Protein AF-I0WXT0-F1 (afdb_monomer_lite)

Secondary structure (DSSP, 8-state):
----SSHHHHHHHHHHHHHHHHHHHHHHHH-TTS-HHHHHHHHHHHHGGGTT-S--TTHHHHHHHHHHHHHHHHHS--TT----

Radius of gyration: 17.41 Å; chains: 1; bounding box: 77×20×27 Å

Structure (mmCIF, N/CA/C/O backbone):
data_AF-I0WXT0-F1
#
_entry.id   AF-I0WXT0-F1
#
loop_
_atom_site.group_PDB
_atom_site.id
_atom_site.type_symbol
_atom_site.label_atom_id
_atom_site.label_alt_id
_atom_site.label_comp_id
_atom_site.label_asym_id
_atom_site.label_entity_id
_atom_site.label_seq_id
_atom_site.pdbx_PDB_ins_code
_atom_site.Cartn_x
_atom_site.Cartn_y
_atom_site.Cartn_z
_atom_site.occupancy
_atom_site.B_iso_or_equiv
_atom_site.auth_seq_id
_atom_site.auth_comp_id
_atom_site.auth_asym_id
_atom_site.auth_atom_id
_atom_site.pdbx_PDB_model_num
ATOM 1 N N . MET A 1 1 ? 41.081 -2.704 -12.289 1.00 48.91 1 MET A N 1
ATOM 2 C CA . MET A 1 1 ? 39.981 -2.352 -13.214 1.00 48.91 1 MET A CA 1
ATOM 3 C C . MET A 1 1 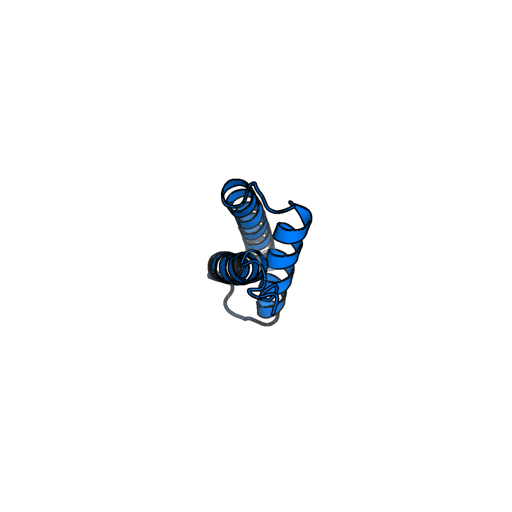? 38.889 -3.392 -13.021 1.00 48.91 1 MET A C 1
ATOM 5 O O . MET A 1 1 ? 39.218 -4.565 -13.107 1.00 48.91 1 MET A O 1
ATOM 9 N N . ALA A 1 2 ? 37.660 -2.937 -12.745 1.00 55.19 2 ALA A N 1
ATOM 10 C CA . ALA A 1 2 ? 36.431 -3.695 -12.452 1.00 55.19 2 ALA A C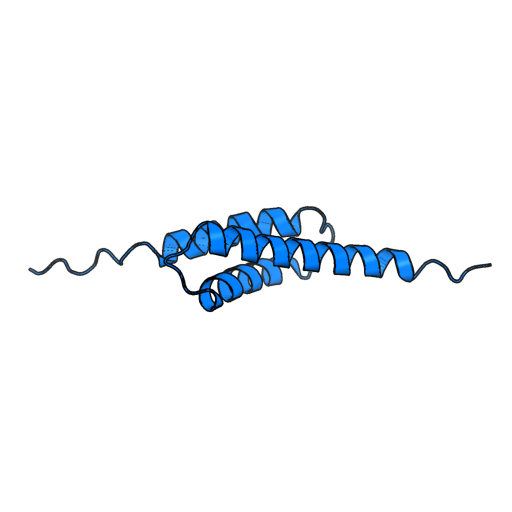A 1
ATOM 11 C C . ALA A 1 2 ? 36.276 -4.255 -11.017 1.00 55.19 2 ALA A C 1
ATOM 13 O O . ALA A 1 2 ? 36.554 -5.418 -10.768 1.00 55.19 2 ALA A O 1
ATOM 14 N N . SER A 1 3 ? 35.787 -3.416 -10.093 1.00 57.69 3 SER A N 1
ATOM 15 C CA . SER A 1 3 ? 35.141 -3.855 -8.836 1.00 57.69 3 SER A CA 1
ATOM 16 C C . SER A 1 3 ? 34.103 -2.832 -8.332 1.00 57.69 3 SER A C 1
ATOM 18 O O . SER A 1 3 ? 33.960 -2.652 -7.133 1.00 57.69 3 SER A O 1
ATOM 20 N N . GLN A 1 4 ? 33.427 -2.115 -9.241 1.00 57.19 4 GLN A N 1
ATOM 21 C CA . GLN A 1 4 ? 32.521 -0.998 -8.902 1.00 57.19 4 GLN A CA 1
ATOM 22 C C . GLN A 1 4 ? 31.123 -1.162 -9.528 1.00 57.19 4 GLN A C 1
ATOM 24 O O . GLN A 1 4 ? 30.501 -0.177 -9.889 1.00 57.19 4 GLN A O 1
ATOM 29 N N . ARG A 1 5 ? 30.660 -2.391 -9.797 1.00 58.00 5 ARG A N 1
ATOM 30 C CA . ARG A 1 5 ? 29.357 -2.610 -10.465 1.00 58.00 5 ARG A CA 1
ATOM 31 C C . ARG A 1 5 ? 28.266 -3.160 -9.552 1.00 58.00 5 ARG A C 1
ATOM 33 O O . ARG A 1 5 ? 27.116 -3.152 -9.965 1.00 58.00 5 ARG A O 1
ATOM 40 N N . ASP A 1 6 ? 28.620 -3.597 -8.348 1.00 55.88 6 ASP A N 1
ATOM 41 C CA . ASP A 1 6 ? 27.665 -4.225 -7.433 1.00 55.88 6 ASP A CA 1
ATOM 42 C C . ASP A 1 6 ? 27.028 -3.213 -6.458 1.00 55.88 6 ASP A C 1
ATOM 44 O O . ASP A 1 6 ? 25.953 -3.478 -5.928 1.00 55.88 6 ASP A O 1
ATOM 48 N N . ASP A 1 7 ? 27.631 -2.030 -6.271 1.00 56.56 7 ASP A N 1
ATOM 49 C CA . ASP A 1 7 ? 27.108 -1.004 -5.354 1.00 56.56 7 ASP A CA 1
ATOM 50 C C . ASP A 1 7 ? 25.872 -0.271 -5.918 1.00 56.56 7 ASP A C 1
ATOM 52 O O . ASP A 1 7 ? 24.939 0.020 -5.175 1.00 56.56 7 ASP A O 1
ATOM 56 N N . ASP A 1 8 ? 25.822 -0.002 -7.230 1.00 53.22 8 ASP A N 1
ATOM 57 C CA . ASP A 1 8 ? 24.736 0.779 -7.851 1.00 53.22 8 ASP A CA 1
ATOM 58 C C . ASP A 1 8 ? 23.374 0.048 -7.868 1.00 53.22 8 ASP A C 1
ATOM 60 O O . ASP A 1 8 ? 22.332 0.693 -7.769 1.00 53.22 8 ASP A O 1
ATOM 64 N N . GLU A 1 9 ? 23.353 -1.289 -7.953 1.00 53.50 9 GLU A N 1
ATOM 65 C CA . GLU A 1 9 ? 22.106 -2.084 -7.937 1.00 53.50 9 GLU A CA 1
ATOM 66 C C . GLU A 1 9 ? 21.508 -2.183 -6.516 1.00 53.50 9 GLU A C 1
ATOM 68 O O . GLU A 1 9 ? 20.288 -2.216 -6.355 1.00 53.50 9 GLU A O 1
ATOM 73 N N . SER A 1 10 ? 22.344 -2.170 -5.464 1.00 57.47 10 SER A N 1
ATOM 74 C CA . SER A 1 10 ? 21.870 -2.203 -4.068 1.00 57.47 10 SER A CA 1
ATOM 75 C C . SER A 1 10 ? 21.178 -0.896 -3.665 1.00 57.47 10 SER A C 1
ATOM 77 O O . SER A 1 10 ? 20.133 -0.927 -3.018 1.00 57.47 10 SER A O 1
ATOM 79 N N . VAL A 1 11 ? 21.711 0.255 -4.095 1.00 59.38 11 VAL A N 1
ATOM 80 C CA . VAL A 1 11 ? 21.221 1.586 -3.683 1.00 59.38 11 VAL A CA 1
ATOM 81 C C . 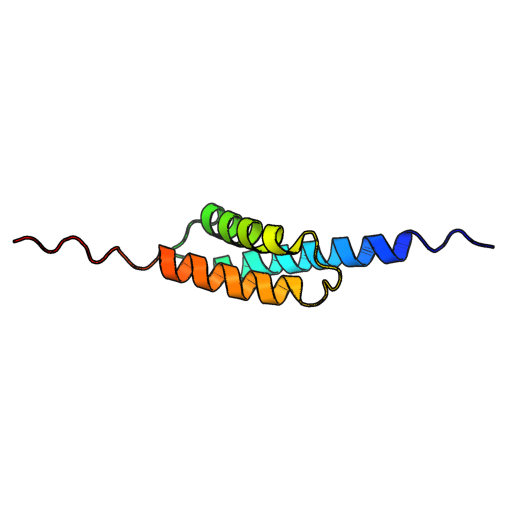VAL A 1 11 ? 19.785 1.850 -4.147 1.00 59.38 11 VAL A C 1
ATOM 83 O O . VAL A 1 11 ? 19.020 2.469 -3.414 1.00 59.38 11 VAL A O 1
ATOM 86 N N . ILE A 1 12 ? 19.384 1.358 -5.326 1.00 61.53 12 ILE A N 1
ATOM 87 C CA . ILE A 1 12 ? 18.008 1.521 -5.834 1.00 61.53 12 ILE A CA 1
ATOM 88 C C . ILE A 1 12 ? 17.014 0.696 -5.001 1.00 61.53 12 ILE A C 1
ATOM 90 O O . ILE A 1 12 ? 15.918 1.169 -4.701 1.00 61.53 12 ILE A O 1
ATOM 94 N N . GLY A 1 13 ? 17.386 -0.529 -4.613 1.00 67.06 13 GLY A N 1
ATOM 95 C CA . GLY A 1 13 ? 16.547 -1.386 -3.770 1.00 67.06 13 GLY A CA 1
ATOM 96 C C . GLY A 1 13 ? 16.370 -0.828 -2.357 1.00 67.06 13 GLY A C 1
ATOM 97 O O . GLY A 1 13 ? 15.264 -0.864 -1.812 1.00 67.06 13 GLY A O 1
ATOM 98 N N . ASP A 1 14 ? 17.440 -0.260 -1.800 1.00 76.81 14 ASP A N 1
ATOM 99 C CA . ASP A 1 14 ? 17.428 0.379 -0.485 1.00 76.81 14 ASP A CA 1
ATOM 100 C C . ASP A 1 14 ? 16.633 1.698 -0.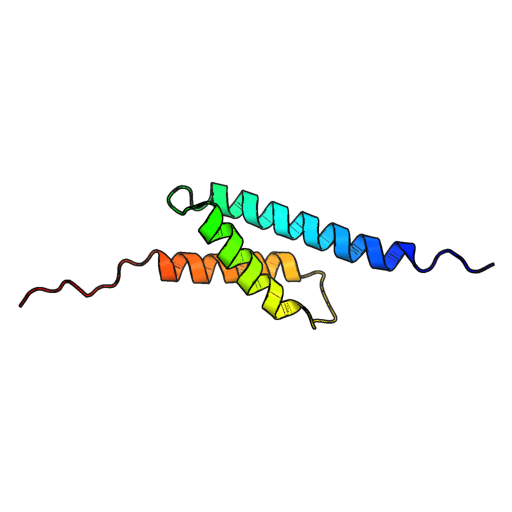504 1.00 76.81 14 ASP A C 1
ATOM 102 O O . ASP A 1 14 ? 15.817 1.939 0.387 1.00 76.81 14 ASP A O 1
ATOM 106 N N . ASP A 1 15 ? 16.788 2.523 -1.546 1.00 88.69 15 ASP A N 1
ATOM 107 C CA . ASP A 1 15 ? 16.024 3.767 -1.707 1.00 88.69 15 ASP A CA 1
ATOM 108 C C . ASP A 1 15 ? 14.528 3.497 -1.926 1.00 88.69 15 ASP A C 1
ATOM 110 O O . ASP A 1 15 ? 13.682 4.148 -1.313 1.00 88.69 15 ASP A O 1
ATOM 114 N N . GLU A 1 16 ? 14.169 2.478 -2.716 1.00 90.75 16 GLU A N 1
ATOM 115 C CA . GLU A 1 16 ? 12.773 2.059 -2.862 1.00 90.75 16 GLU A CA 1
ATOM 116 C C . GLU A 1 16 ? 12.169 1.641 -1.517 1.00 90.75 16 GLU A C 1
ATOM 118 O O . GLU A 1 16 ? 11.049 2.050 -1.196 1.00 90.75 16 GLU A O 1
ATOM 123 N N . LEU A 1 17 ? 12.883 0.834 -0.726 1.00 91.00 17 LEU A N 1
ATOM 124 C CA . LEU A 1 17 ? 12.388 0.374 0.569 1.00 91.00 17 LEU A CA 1
ATOM 125 C C . LEU A 1 17 ? 12.150 1.555 1.517 1.00 91.00 17 LEU A C 1
ATOM 127 O O . LEU A 1 17 ? 11.079 1.636 2.121 1.00 91.00 17 LEU A O 1
ATOM 131 N N . LEU A 1 18 ? 13.082 2.510 1.569 1.00 93.94 18 LEU A N 1
ATOM 132 C CA . LEU A 1 18 ? 12.926 3.747 2.338 1.00 93.94 18 LEU A CA 1
ATOM 133 C C . LEU A 1 18 ? 11.736 4.581 1.848 1.00 93.94 18 LEU A C 1
ATOM 135 O O . LEU A 1 18 ? 10.976 5.129 2.649 1.00 93.94 18 LEU A O 1
ATOM 139 N N . GLN A 1 19 ? 11.533 4.680 0.533 1.00 94.81 19 GLN A N 1
ATOM 140 C CA . GLN A 1 19 ? 10.376 5.376 -0.026 1.00 94.81 19 GLN A CA 1
ATOM 141 C C . GLN A 1 19 ? 9.058 4.668 0.328 1.00 94.81 19 GLN A C 1
ATOM 143 O O . GLN A 1 19 ? 8.057 5.340 0.590 1.00 94.81 19 GLN A O 1
ATOM 148 N N . VAL A 1 20 ? 9.038 3.332 0.371 1.00 95.94 20 VAL A N 1
ATOM 149 C CA . VAL A 1 20 ? 7.878 2.543 0.816 1.00 95.94 20 VAL A CA 1
ATOM 150 C C . VAL A 1 20 ? 7.620 2.729 2.314 1.00 95.94 20 VAL A C 1
ATOM 152 O O . VAL A 1 20 ? 6.463 2.857 2.710 1.00 95.94 20 VAL A O 1
ATOM 155 N N . GLU A 1 21 ? 8.647 2.831 3.154 1.00 96.38 21 GLU A N 1
ATOM 156 C CA . GLU A 1 21 ? 8.475 3.173 4.574 1.00 96.38 21 GLU A CA 1
ATOM 157 C C . GLU A 1 21 ? 7.865 4.570 4.751 1.00 96.38 21 GLU A C 1
ATOM 159 O O . GLU A 1 21 ? 6.885 4.738 5.477 1.00 96.38 21 GLU A O 1
ATOM 164 N N . GLN A 1 22 ? 8.321 5.559 3.979 1.00 97.12 22 GLN A N 1
ATOM 165 C CA . GLN A 1 22 ? 7.710 6.894 3.974 1.00 97.12 22 GLN A CA 1
ATOM 166 C C . GLN A 1 22 ? 6.246 6.874 3.502 1.00 97.12 22 GLN A C 1
ATOM 168 O O . GLN A 1 22 ? 5.441 7.709 3.924 1.00 97.12 22 GLN A O 1
ATOM 173 N N . VAL A 1 23 ? 5.864 5.949 2.607 1.00 97.88 23 VAL A N 1
ATOM 174 C CA . VAL A 1 23 ? 4.451 5.745 2.232 1.00 97.88 23 VAL A CA 1
ATOM 175 C C . VAL A 1 23 ? 3.636 5.334 3.457 1.00 97.88 23 VAL A C 1
ATOM 177 O O . VAL A 1 23 ? 2.545 5.870 3.657 1.00 97.88 23 VAL A O 1
ATOM 180 N N . ILE A 1 24 ? 4.153 4.423 4.284 1.00 97.75 24 ILE A N 1
ATOM 181 C CA . ILE A 1 24 ? 3.478 3.961 5.504 1.00 97.75 24 ILE A CA 1
ATOM 182 C C . ILE A 1 24 ? 3.222 5.147 6.441 1.00 97.75 24 ILE A C 1
ATOM 184 O O . ILE A 1 24 ? 2.080 5.360 6.847 1.00 97.75 24 ILE A O 1
ATOM 188 N N . GLU A 1 25 ? 4.232 5.978 6.709 1.00 97.88 25 GLU A N 1
ATOM 189 C CA . GLU A 1 25 ? 4.101 7.161 7.575 1.00 97.88 25 GLU A CA 1
ATOM 190 C C . GLU A 1 25 ? 3.038 8.153 7.069 1.00 97.88 25 GLU A C 1
ATOM 192 O O . GLU A 1 25 ? 2.190 8.641 7.833 1.00 97.88 25 GLU A O 1
ATOM 197 N N . ARG A 1 26 ? 3.025 8.423 5.754 1.00 97.38 26 ARG A N 1
ATOM 198 C CA . ARG A 1 26 ? 1.999 9.278 5.132 1.00 97.38 26 ARG A CA 1
ATOM 199 C C . ARG A 1 26 ? 0.602 8.692 5.284 1.00 97.38 26 ARG A C 1
ATOM 201 O O . ARG A 1 26 ? -0.349 9.436 5.533 1.00 97.38 26 ARG A O 1
ATOM 208 N N . LEU A 1 27 ? 0.452 7.378 5.127 1.00 97.38 27 LEU A N 1
ATOM 209 C CA . LEU A 1 27 ? -0.842 6.715 5.266 1.00 97.38 27 LEU A CA 1
ATOM 210 C C . LEU A 1 27 ? -1.314 6.681 6.718 1.00 97.38 27 LEU A C 1
ATOM 212 O O . LEU A 1 27 ? -2.488 6.951 6.948 1.00 97.38 27 LEU A O 1
ATOM 216 N N . MET A 1 28 ? -0.426 6.462 7.689 1.00 97.19 28 MET A N 1
ATOM 217 C CA . MET A 1 28 ? -0.758 6.573 9.116 1.00 97.19 28 MET A CA 1
ATOM 218 C C . MET A 1 28 ? -1.270 7.973 9.465 1.00 97.19 28 MET A C 1
ATOM 220 O O . MET A 1 28 ? -2.295 8.118 10.126 1.00 97.19 28 MET A O 1
ATOM 224 N N . THR A 1 29 ? -0.617 9.012 8.938 1.00 96.75 29 THR A N 1
ATOM 225 C CA . THR A 1 29 ? -1.064 10.402 9.114 1.00 96.75 29 THR A CA 1
ATOM 226 C C . THR A 1 29 ? -2.428 10.652 8.462 1.00 96.75 29 THR A C 1
ATOM 228 O O . THR A 1 29 ? -3.254 11.401 8.982 1.00 96.75 29 THR A O 1
ATOM 231 N N . ARG A 1 30 ? -2.683 10.030 7.306 1.00 95.62 30 ARG A N 1
ATOM 232 C CA . ARG A 1 30 ? -3.914 10.215 6.527 1.00 95.62 30 ARG A CA 1
ATOM 233 C C . ARG A 1 30 ? -5.114 9.438 7.069 1.00 95.62 30 ARG A C 1
ATOM 235 O O . ARG A 1 30 ? -6.241 9.908 6.920 1.00 95.62 30 ARG A O 1
ATOM 242 N N . TYR A 1 31 ? -4.886 8.263 7.645 1.00 95.38 31 TYR A N 1
ATOM 243 C CA . TYR A 1 31 ? -5.912 7.351 8.147 1.00 95.38 31 TYR A CA 1
ATOM 244 C C . TYR A 1 31 ? -5.724 7.111 9.656 1.00 95.38 31 TYR A C 1
ATOM 246 O O . TYR A 1 31 ? -5.509 5.973 10.064 1.00 95.38 31 TYR A O 1
ATOM 254 N N . PRO A 1 32 ? -5.840 8.149 10.511 1.00 94.62 32 PRO A N 1
ATOM 255 C CA . PRO A 1 32 ? -5.565 8.024 11.948 1.00 94.62 32 PRO A CA 1
ATOM 256 C C . PRO A 1 32 ? -6.533 7.080 12.683 1.00 94.62 32 PRO A C 1
ATOM 258 O O . PRO A 1 32 ? -6.283 6.690 13.818 1.00 94.62 32 PRO A O 1
ATOM 261 N N . SER A 1 33 ? -7.660 6.737 12.056 1.00 93.31 33 SER A N 1
ATOM 262 C CA . SER A 1 33 ? -8.676 5.813 12.574 1.00 93.31 33 SER A CA 1
ATOM 263 C C . SER A 1 33 ? -8.368 4.341 12.283 1.00 93.31 33 SER A C 1
ATOM 265 O O . SER A 1 33 ? -9.050 3.469 12.814 1.00 93.31 33 SER A O 1
ATOM 267 N N . VAL A 1 34 ? -7.401 4.060 11.405 1.00 95.25 34 VAL A N 1
ATOM 268 C CA . VAL A 1 34 ? -7.011 2.705 11.004 1.00 95.25 34 VAL A CA 1
ATOM 269 C C . VAL A 1 34 ? -5.78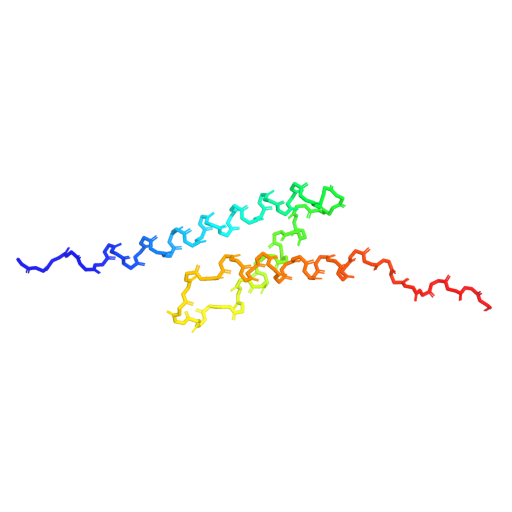4 2.287 11.810 1.00 95.25 34 VAL A C 1
ATOM 271 O O . VAL A 1 34 ? -4.884 3.091 12.050 1.00 95.25 34 VAL A O 1
ATOM 274 N N . SER A 1 35 ? -5.740 1.022 12.229 1.00 95.44 35 SER A N 1
ATOM 275 C CA . SER A 1 35 ? -4.586 0.465 12.936 1.00 95.44 35 SER A CA 1
ATOM 276 C C . SER A 1 35 ? -3.304 0.596 12.096 1.00 95.44 35 SER A C 1
ATOM 278 O O . SER A 1 35 ? -3.320 0.250 10.911 1.00 95.44 35 SER A O 1
ATOM 280 N N . PRO A 1 36 ? -2.169 0.998 12.698 1.00 94.75 36 PRO A N 1
ATOM 281 C CA . PRO A 1 36 ? -0.854 0.970 12.055 1.00 94.75 36 PRO A CA 1
ATOM 282 C C . PRO A 1 36 ? -0.541 -0.365 11.361 1.00 94.75 36 PRO A C 1
ATOM 284 O O . PRO A 1 36 ? -0.054 -0.379 10.234 1.00 94.75 36 PRO A O 1
ATOM 287 N N . VAL A 1 37 ? -0.907 -1.484 11.996 1.00 96.00 37 VAL A N 1
ATOM 288 C CA . VAL A 1 37 ? -0.682 -2.842 11.475 1.00 96.00 37 VAL A CA 1
ATOM 289 C C . VAL A 1 37 ? -1.469 -3.090 10.188 1.00 96.00 37 VAL A C 1
ATOM 291 O O . VAL A 1 37 ? -0.936 -3.678 9.249 1.00 96.00 37 VAL A O 1
ATOM 294 N N . ASP A 1 38 ? -2.713 -2.614 10.110 1.00 95.88 38 ASP A N 1
ATOM 295 C CA . ASP A 1 38 ? -3.551 -2.788 8.918 1.00 95.88 38 ASP A CA 1
ATOM 296 C C . ASP A 1 38 ? -3.036 -1.931 7.754 1.00 95.88 38 ASP A C 1
ATOM 298 O O . ASP A 1 38 ? -3.040 -2.368 6.600 1.00 95.88 38 ASP A O 1
ATOM 302 N N . ILE A 1 39 ? -2.516 -0.734 8.053 1.00 97.31 39 ILE A N 1
ATOM 303 C CA . ILE A 1 39 ? -1.859 0.137 7.070 1.00 97.31 39 ILE A CA 1
ATOM 304 C C . ILE A 1 39 ? -0.594 -0.531 6.524 1.00 97.31 39 ILE A C 1
ATOM 306 O O . ILE A 1 39 ? -0.426 -0.624 5.306 1.00 97.31 39 ILE A O 1
ATOM 310 N N . GLU A 1 40 ? 0.277 -1.034 7.401 1.00 97.31 40 GLU A N 1
ATOM 311 C CA . GLU A 1 40 ? 1.477 -1.772 7.000 1.00 97.31 40 GLU A CA 1
ATOM 312 C C . GLU A 1 40 ? 1.128 -3.006 6.164 1.00 97.31 40 GLU A C 1
ATOM 314 O O . GLU A 1 40 ? 1.761 -3.269 5.138 1.00 97.31 40 GLU A O 1
ATOM 319 N N . HIS A 1 41 ? 0.101 -3.753 6.571 1.00 97.50 41 HIS A N 1
ATOM 320 C CA . HIS A 1 41 ? -0.351 -4.937 5.857 1.00 97.50 41 HIS A CA 1
ATOM 321 C C . HIS A 1 41 ? -0.845 -4.596 4.445 1.00 97.50 41 HIS A C 1
ATOM 323 O O . HIS A 1 41 ? -0.447 -5.264 3.486 1.00 97.50 41 HIS A O 1
ATOM 329 N N . ALA A 1 42 ? -1.653 -3.543 4.289 1.00 97.50 42 ALA A N 1
ATOM 330 C CA . ALA A 1 42 ? -2.120 -3.076 2.984 1.00 97.50 42 ALA A CA 1
ATOM 331 C C . ALA A 1 42 ? -0.945 -2.651 2.086 1.00 97.50 42 ALA A C 1
ATOM 333 O O . ALA A 1 42 ? -0.829 -3.100 0.944 1.00 97.50 42 ALA A O 1
ATOM 334 N N . VAL A 1 43 ? -0.010 -1.853 2.614 1.00 97.88 43 VAL A N 1
ATOM 335 C CA . VAL A 1 43 ? 1.185 -1.412 1.874 1.00 97.88 43 VAL A CA 1
ATOM 336 C C . VAL A 1 43 ? 2.027 -2.603 1.418 1.00 97.88 43 VAL A C 1
ATOM 338 O O . VAL A 1 43 ? 2.337 -2.715 0.230 1.00 97.88 43 VAL A O 1
ATOM 341 N N . ARG A 1 44 ? 2.350 -3.534 2.323 1.00 96.88 44 ARG A N 1
ATOM 342 C CA . ARG A 1 44 ? 3.149 -4.729 2.001 1.00 96.88 44 ARG A CA 1
ATOM 343 C C . ARG A 1 44 ? 2.439 -5.649 1.012 1.00 96.88 44 ARG A C 1
ATOM 345 O O . ARG A 1 44 ? 3.089 -6.232 0.147 1.00 96.88 44 ARG A O 1
ATOM 352 N N . THR A 1 45 ? 1.119 -5.783 1.118 1.00 97.00 45 THR A N 1
ATOM 353 C CA . THR A 1 45 ? 0.311 -6.587 0.188 1.00 97.00 45 THR A CA 1
ATOM 354 C C . THR A 1 45 ? 0.380 -6.026 -1.225 1.00 97.00 45 THR A C 1
ATOM 356 O O . THR A 1 45 ? 0.595 -6.776 -2.177 1.00 97.00 45 THR A O 1
ATOM 359 N N . VAL A 1 46 ? 0.259 -4.707 -1.372 1.00 97.12 46 VAL A N 1
ATOM 360 C CA . VAL A 1 46 ? 0.357 -4.050 -2.676 1.00 97.12 46 VAL A CA 1
ATOM 361 C C . VAL A 1 46 ? 1.793 -4.080 -3.206 1.00 97.12 46 VAL A C 1
ATOM 363 O O . VAL A 1 46 ? 1.983 -4.376 -4.382 1.00 97.12 46 VAL A O 1
ATOM 366 N N . HIS A 1 47 ? 2.804 -3.843 -2.363 1.00 96.56 47 HIS A N 1
ATOM 367 C CA . HIS A 1 47 ? 4.224 -3.869 -2.749 1.00 96.56 47 HIS A CA 1
ATOM 368 C C . HIS A 1 47 ? 4.658 -5.221 -3.323 1.00 96.56 47 HIS A C 1
ATOM 370 O O . HIS A 1 47 ? 5.287 -5.266 -4.379 1.00 96.56 47 HIS A O 1
ATOM 376 N N . LYS A 1 48 ? 4.207 -6.329 -2.721 1.00 95.81 48 LYS A N 1
ATOM 377 C CA . LYS A 1 48 ? 4.449 -7.694 -3.227 1.00 95.81 48 LYS A CA 1
ATOM 378 C C . LYS A 1 48 ? 3.941 -7.934 -4.653 1.00 95.81 48 LYS A C 1
ATOM 380 O O . LYS A 1 48 ? 4.441 -8.825 -5.330 1.00 95.81 48 LYS A O 1
ATOM 385 N N . ARG A 1 49 ? 2.968 -7.156 -5.144 1.00 95.00 49 ARG A N 1
ATOM 386 C CA . ARG A 1 49 ? 2.473 -7.278 -6.530 1.00 95.00 49 ARG A CA 1
ATOM 387 C C . ARG A 1 49 ? 3.495 -6.799 -7.567 1.00 95.00 49 ARG A C 1
ATOM 389 O O . ARG A 1 49 ? 3.322 -7.087 -8.745 1.00 95.00 49 ARG A O 1
ATOM 396 N N . PHE A 1 50 ? 4.537 -6.086 -7.137 1.00 93.81 50 PHE A N 1
ATOM 397 C CA . PHE A 1 50 ? 5.577 -5.523 -7.997 1.00 93.81 50 PHE A CA 1
ATOM 398 C C . PHE A 1 50 ? 6.928 -6.239 -7.870 1.00 93.81 50 PHE A C 1
ATOM 400 O O . PHE A 1 50 ? 7.907 -5.782 -8.454 1.00 93.81 50 PHE A O 1
ATOM 407 N N . THR A 1 51 ? 7.013 -7.355 -7.134 1.00 88.81 51 THR A N 1
ATOM 408 C CA . THR A 1 51 ? 8.286 -8.053 -6.876 1.00 88.81 51 THR A CA 1
ATOM 409 C C . THR A 1 51 ? 9.029 -8.440 -8.161 1.00 88.81 51 THR A C 1
ATOM 411 O O . THR A 1 51 ? 10.248 -8.295 -8.202 1.00 88.81 51 THR A O 1
ATOM 414 N N . ASP A 1 52 ? 8.307 -8.824 -9.218 1.00 89.00 52 ASP A N 1
ATOM 415 C CA . ASP A 1 52 ? 8.877 -9.224 -10.515 1.00 89.00 52 ASP A CA 1
ATOM 416 C C . ASP A 1 52 ? 8.948 -8.077 -11.549 1.00 89.00 52 ASP A C 1
ATOM 418 O O . ASP A 1 52 ? 9.270 -8.293 -12.722 1.00 89.00 52 ASP A O 1
ATOM 422 N N . CYS A 1 53 ? 8.621 -6.838 -11.160 1.00 87.81 53 CYS A N 1
ATOM 423 C CA . CYS A 1 53 ? 8.645 -5.695 -12.070 1.00 87.81 53 CYS A CA 1
ATOM 424 C C . CYS A 1 53 ? 10.075 -5.201 -12.323 1.00 87.81 53 CYS A C 1
ATOM 426 O O . CYS A 1 53 ? 10.837 -4.925 -11.402 1.00 87.81 53 CYS A O 1
ATOM 428 N N . ARG A 1 54 ? 10.412 -5.025 -13.607 1.00 86.19 54 ARG A N 1
ATOM 429 C CA . ARG A 1 54 ? 11.747 -4.594 -14.056 1.00 86.19 54 ARG A CA 1
ATOM 430 C C . ARG A 1 54 ? 12.012 -3.094 -13.898 1.00 86.19 54 ARG A C 1
ATOM 432 O O . ARG A 1 54 ? 13.161 -2.698 -13.797 1.00 86.19 54 ARG A O 1
ATOM 439 N N . ILE A 1 55 ? 10.964 -2.270 -13.942 1.00 87.94 55 ILE A N 1
ATOM 440 C CA . ILE A 1 55 ? 11.041 -0.813 -13.754 1.00 87.94 55 ILE A CA 1
ATOM 441 C C . ILE A 1 55 ? 10.424 -0.511 -12.395 1.00 87.94 55 ILE A C 1
ATOM 443 O O . ILE A 1 55 ? 9.248 -0.825 -12.187 1.00 87.94 55 ILE A O 1
ATOM 447 N N . ARG A 1 56 ? 11.214 0.069 -11.486 1.00 90.44 56 ARG A N 1
ATOM 448 C CA . ARG A 1 56 ? 10.854 0.177 -10.066 1.00 90.44 56 ARG A CA 1
ATOM 449 C C . ARG A 1 56 ? 10.685 1.608 -9.549 1.00 90.44 56 ARG A C 1
ATOM 451 O O . ARG A 1 56 ? 10.027 1.793 -8.534 1.00 90.44 56 ARG A O 1
ATOM 458 N N . ASP A 1 57 ? 11.093 2.617 -10.321 1.00 89.50 57 ASP A N 1
ATOM 459 C CA . ASP A 1 57 ? 10.996 4.050 -9.976 1.00 89.50 57 ASP A CA 1
ATOM 460 C C . ASP A 1 57 ? 9.583 4.509 -9.573 1.00 89.50 57 ASP A C 1
ATOM 462 O O . ASP A 1 57 ? 9.405 5.453 -8.809 1.00 89.50 57 ASP A O 1
ATOM 466 N N . PHE A 1 58 ? 8.547 3.841 -10.091 1.00 93.12 58 PHE A N 1
ATOM 467 C CA . PHE A 1 58 ? 7.146 4.180 -9.824 1.00 93.12 58 PHE A CA 1
ATOM 468 C C . PHE A 1 58 ? 6.487 3.285 -8.772 1.00 93.12 58 PHE A C 1
ATOM 470 O O . PHE A 1 58 ? 5.326 3.516 -8.424 1.00 93.12 58 PHE A O 1
ATOM 477 N N . VAL A 1 59 ? 7.189 2.266 -8.264 1.00 94.81 59 VAL A N 1
ATOM 478 C CA . VAL A 1 59 ? 6.638 1.314 -7.292 1.00 94.81 59 VAL A CA 1
ATOM 479 C C . VAL A 1 59 ? 6.132 2.030 -6.036 1.00 94.81 59 VAL A C 1
ATOM 481 O O . VAL A 1 59 ? 4.969 1.801 -5.702 1.00 94.81 59 VAL A O 1
ATOM 484 N N . PRO A 1 60 ? 6.864 2.967 -5.399 1.00 94.44 60 PRO A N 1
ATOM 485 C CA . PRO A 1 60 ? 6.365 3.662 -4.207 1.00 94.44 60 PRO A CA 1
ATOM 486 C C . PRO A 1 60 ? 5.040 4.410 -4.442 1.00 94.44 60 PRO A C 1
ATOM 488 O O . PRO A 1 60 ? 4.105 4.316 -3.642 1.00 94.44 60 PRO A O 1
ATOM 491 N N . LEU A 1 61 ? 4.910 5.090 -5.587 1.00 96.06 61 LEU A N 1
ATOM 492 C CA . LEU A 1 61 ? 3.694 5.821 -5.969 1.00 96.06 61 LEU A CA 1
ATOM 493 C C . LEU A 1 61 ? 2.508 4.882 -6.229 1.00 96.06 61 LEU A C 1
ATOM 495 O O . LEU A 1 61 ? 1.370 5.166 -5.837 1.00 96.06 61 LEU A O 1
ATOM 499 N N . LEU A 1 62 ? 2.757 3.762 -6.909 1.00 97.00 62 LEU A N 1
ATOM 500 C CA . LEU A 1 62 ? 1.730 2.763 -7.197 1.00 97.00 62 LEU A CA 1
ATOM 501 C C . LEU A 1 62 ? 1.290 2.028 -5.929 1.00 97.00 62 LEU A C 1
ATOM 503 O O . LEU A 1 62 ? 0.094 1.775 -5.763 1.00 97.00 62 LEU A O 1
ATOM 507 N N . VAL A 1 63 ? 2.227 1.753 -5.021 1.00 97.88 63 VAL A N 1
ATOM 508 C CA . VAL A 1 63 ? 1.965 1.165 -3.707 1.00 97.88 63 VAL A CA 1
ATOM 509 C C . VAL A 1 63 ? 1.064 2.066 -2.878 1.00 97.88 63 VAL A C 1
ATOM 511 O O . VAL A 1 63 ? 0.016 1.609 -2.424 1.00 97.88 63 VAL A O 1
ATOM 514 N N . GLU A 1 64 ? 1.386 3.356 -2.758 1.00 97.94 64 GLU A N 1
ATOM 515 C CA . GLU A 1 64 ? 0.533 4.309 -2.039 1.00 97.94 64 GLU A CA 1
ATOM 516 C C . GLU A 1 64 ? -0.877 4.366 -2.635 1.00 97.94 64 GLU A C 1
ATOM 518 O O . GLU A 1 64 ? -1.878 4.312 -1.917 1.00 97.94 64 GLU A O 1
ATOM 523 N N . LYS A 1 65 ? -0.981 4.446 -3.966 1.00 97.94 65 LYS A N 1
ATOM 524 C CA . LYS A 1 65 ? -2.276 4.487 -4.653 1.00 97.94 65 LYS A CA 1
ATOM 525 C C . LYS A 1 65 ? -3.090 3.214 -4.421 1.00 97.94 65 LYS A C 1
ATOM 527 O O . LYS A 1 65 ? -4.304 3.310 -4.243 1.00 97.94 65 LYS A O 1
ATOM 532 N N . GLY A 1 66 ? -2.453 2.045 -4.457 1.00 97.31 66 GLY A N 1
ATOM 533 C CA . GLY A 1 66 ? -3.101 0.761 -4.204 1.00 97.31 66 GLY A CA 1
ATOM 534 C C . GLY A 1 66 ? -3.558 0.627 -2.754 1.00 97.31 66 GLY A C 1
ATOM 535 O O . GLY A 1 66 ? -4.730 0.346 -2.520 1.00 97.31 66 GLY A O 1
ATOM 536 N N . ALA A 1 67 ? -2.686 0.931 -1.792 1.00 97.62 67 ALA A N 1
ATOM 537 C CA . ALA A 1 67 ? -3.006 0.856 -0.369 1.00 97.62 67 ALA A CA 1
ATOM 538 C C . ALA A 1 67 ? -4.172 1.787 -0.008 1.00 97.62 67 ALA A C 1
ATOM 540 O O . ALA A 1 67 ? -5.109 1.377 0.667 1.00 97.62 67 ALA A O 1
ATOM 541 N N . ARG A 1 68 ? -4.204 3.011 -0.552 1.00 96.94 68 ARG A N 1
ATOM 542 C CA . ARG A 1 68 ? -5.340 3.934 -0.368 1.00 96.94 68 ARG A CA 1
ATOM 543 C C . ARG A 1 68 ? -6.672 3.370 -0.854 1.00 96.94 68 ARG A C 1
ATOM 545 O O . ARG A 1 68 ? -7.702 3.718 -0.285 1.00 96.94 68 ARG A O 1
ATOM 552 N N . ARG A 1 69 ? -6.667 2.560 -1.917 1.00 96.31 69 ARG A N 1
ATOM 553 C CA . ARG A 1 69 ? -7.881 1.907 -2.428 1.00 96.31 69 ARG A CA 1
ATOM 554 C C . ARG A 1 69 ? -8.329 0.784 -1.499 1.00 96.31 69 ARG A C 1
ATOM 556 O O . ARG A 1 69 ? -9.500 0.755 -1.154 1.00 96.31 69 ARG A O 1
ATOM 563 N N . GLU A 1 70 ? -7.409 -0.076 -1.068 1.00 94.75 70 GLU A N 1
ATOM 564 C CA . GLU A 1 70 ? -7.721 -1.191 -0.157 1.00 94.75 70 GLU A CA 1
ATOM 565 C C . GLU A 1 70 ? -8.206 -0.704 1.211 1.00 94.75 70 GLU A C 1
ATOM 567 O O . GLU A 1 70 ? -9.179 -1.229 1.750 1.00 94.75 70 GLU A O 1
ATOM 572 N N . LEU A 1 71 ? -7.581 0.350 1.741 1.00 93.81 71 LEU A N 1
ATOM 573 C CA . LEU A 1 71 ? -8.002 0.980 2.989 1.00 93.81 71 LEU A CA 1
ATOM 574 C C . LEU A 1 71 ? -9.366 1.656 2.841 1.00 93.81 71 LEU A C 1
ATOM 576 O O . LEU A 1 71 ? -10.208 1.505 3.714 1.00 93.81 71 LEU A O 1
ATOM 580 N N . ALA A 1 72 ? -9.615 2.364 1.733 1.00 90.00 72 ALA A N 1
ATOM 581 C CA . ALA A 1 72 ? -10.919 2.976 1.495 1.00 90.00 72 ALA A CA 1
ATOM 582 C C . ALA A 1 72 ? -12.036 1.924 1.457 1.00 90.00 72 ALA A C 1
ATOM 584 O O . ALA A 1 72 ? -13.049 2.122 2.119 1.00 90.00 72 ALA A O 1
ATOM 585 N N . ASP A 1 73 ? -11.819 0.811 0.753 1.00 87.31 73 ASP A N 1
ATOM 586 C CA . ASP A 1 73 ? -12.780 -0.293 0.643 1.00 87.31 73 ASP A CA 1
ATOM 587 C C . ASP A 1 73 ? -13.029 -0.972 2.001 1.00 87.31 73 ASP A C 1
ATOM 589 O O . ASP A 1 73 ? -14.171 -1.167 2.402 1.00 87.31 73 ASP A O 1
ATOM 593 N N . SER A 1 74 ? -11.965 -1.208 2.776 1.00 77.44 74 SER A N 1
ATOM 594 C CA . SER A 1 74 ? -12.056 -1.780 4.131 1.00 77.44 74 SER A CA 1
ATOM 595 C C . SER A 1 74 ? -12.732 -0.849 5.148 1.00 77.44 74 SER A C 1
ATOM 597 O O . SER A 1 74 ? -13.283 -1.317 6.141 1.00 77.44 74 SER A O 1
ATOM 599 N N . THR A 1 75 ? -12.682 0.471 4.932 1.00 66.50 75 THR A N 1
ATOM 600 C CA . THR A 1 75 ? -13.313 1.468 5.818 1.00 66.50 75 THR A CA 1
ATOM 601 C C . THR A 1 75 ? -14.777 1.741 5.499 1.00 66.50 75 THR A C 1
ATOM 603 O O . THR A 1 75 ? -15.440 2.409 6.292 1.00 66.50 75 THR A O 1
ATOM 606 N N . VAL A 1 76 ? -15.301 1.261 4.363 1.00 57.28 76 VAL A N 1
ATOM 607 C CA . VAL A 1 76 ? -16.742 1.335 4.111 1.00 57.28 76 VAL A CA 1
ATOM 608 C C . VAL A 1 76 ? -17.408 0.329 5.056 1.00 57.28 76 VAL A C 1
ATOM 610 O O . VAL A 1 76 ? -17.183 -0.871 4.898 1.00 57.28 76 VAL A O 1
ATOM 613 N N . PRO A 1 77 ? -18.216 0.758 6.048 1.00 48.47 77 PRO A N 1
ATOM 614 C CA . PRO A 1 77 ? -19.004 -0.195 6.812 1.00 48.47 77 PRO A CA 1
ATOM 615 C C . PRO A 1 77 ? -19.909 -0.924 5.822 1.00 48.47 77 PRO A C 1
ATOM 617 O O . PRO A 1 77 ? -20.616 -0.280 5.042 1.00 48.47 77 PRO A O 1
ATOM 620 N N . ALA A 1 78 ? -19.844 -2.256 5.819 1.00 47.97 78 ALA A N 1
ATOM 621 C CA . ALA A 1 78 ? -20.717 -3.095 5.017 1.00 47.97 78 ALA A CA 1
ATOM 622 C C . ALA A 1 78 ? -22.165 -2.618 5.203 1.00 47.97 78 ALA A C 1
ATOM 624 O O . ALA A 1 78 ? -22.741 -2.731 6.284 1.00 47.97 78 ALA A O 1
ATOM 625 N N . VAL A 1 79 ? -22.739 -2.034 4.151 1.00 52.56 79 VAL A N 1
ATOM 626 C CA . VAL A 1 79 ? -24.165 -1.717 4.077 1.00 52.56 79 VAL A CA 1
ATOM 627 C C . VAL A 1 79 ? -24.888 -3.063 4.057 1.00 52.56 79 VAL A C 1
ATOM 629 O O . VAL A 1 79 ? -25.053 -3.669 3.002 1.00 52.56 79 VAL A O 1
ATOM 632 N N . GLY A 1 80 ? -25.215 -3.576 5.242 1.00 50.72 80 GLY A N 1
ATOM 633 C CA . GLY A 1 80 ? -25.784 -4.911 5.426 1.00 50.72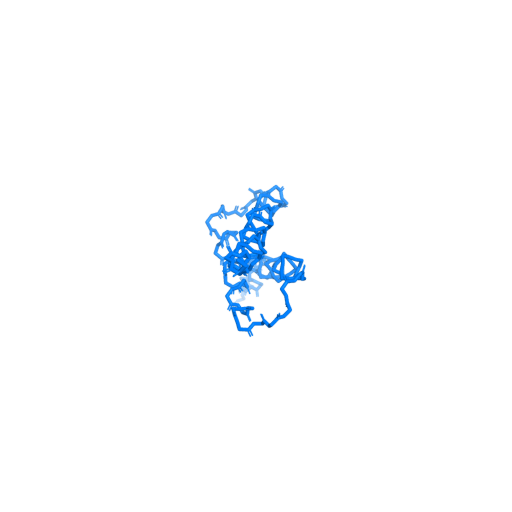 80 GLY A CA 1
ATOM 634 C C . GLY A 1 80 ? -26.692 -5.069 6.644 1.00 50.72 80 GLY A C 1
ATOM 635 O O . GLY A 1 80 ? -27.490 -5.999 6.658 1.00 50.72 80 GLY A O 1
ATOM 636 N N . ASP A 1 81 ? -26.677 -4.137 7.599 1.00 47.75 81 ASP A N 1
ATOM 637 C CA . ASP A 1 81 ? -27.645 -4.112 8.703 1.00 47.75 81 ASP A CA 1
ATOM 638 C C . ASP A 1 81 ? -28.893 -3.304 8.306 1.00 47.75 81 ASP A C 1
ATOM 640 O O . ASP A 1 81 ? -29.228 -2.284 8.907 1.00 47.75 81 ASP A O 1
ATOM 644 N N . ILE A 1 82 ? -29.589 -3.741 7.251 1.00 51.12 82 ILE A N 1
ATOM 645 C CA . ILE A 1 82 ? -30.984 -3.343 7.035 1.00 51.12 82 ILE A CA 1
ATOM 646 C C . ILE A 1 82 ? -31.850 -4.445 7.627 1.00 51.12 82 ILE A C 1
ATOM 648 O O . ILE A 1 82 ? -32.081 -5.491 7.027 1.00 51.12 82 ILE A O 1
ATOM 652 N N . VAL A 1 83 ? -32.296 -4.169 8.846 1.00 46.12 83 VAL A N 1
ATOM 653 C CA . VAL A 1 83 ? -33.360 -4.878 9.548 1.00 46.12 83 VAL A CA 1
ATOM 654 C C . VAL A 1 83 ? -34.646 -4.796 8.715 1.00 46.12 83 VAL A C 1
ATOM 656 O O . VAL A 1 83 ? -35.092 -3.693 8.388 1.00 46.12 83 VAL A O 1
ATOM 659 N N . LEU A 1 84 ? -35.238 -5.948 8.399 1.00 48.00 84 LEU A N 1
ATOM 660 C CA . LEU A 1 84 ? -36.639 -6.118 7.998 1.00 48.00 84 LEU A CA 1
ATOM 661 C C . LEU A 1 84 ? -37.169 -7.406 8.629 1.00 48.00 84 LEU A C 1
ATOM 663 O O . LEU A 1 84 ? -36.487 -8.446 8.484 1.00 48.00 84 LEU A O 1
#

Sequence (84 aa):
MASQRDDDESVIGDDELLQVEQVIERLMTRYPSVSPVDIEHAVRTVHKRFTDCRIRDFVPLLVEKGARRELADSTVPAVGDIVL

Organism: NCBI:txid1165867

Foldseek 3Di:
DDDPDPVVVVVVVVVLVVLLVVLLVVVCVVCVVDDSVLLVVQLVVQLVVCPVPPDRPCSSVSSSVRSVVVVVVVPPPPPPPPDD

pLDDT: mean 83.36, std 18.24, range [46.12, 97.94]